Protein AF-A0A672KYP2-F1 (afdb_monomer_lite)

Organism: Sinocyclocheilus grahami (NCBI:txid75366)

Sequence (99 aa):
LFSSMGCLLRFGFSAMFGFGGRTLALAERHRWMPPSQRHEFALIKTLANLKPEDCELSFITSRGAEDQIKYHGSWQTRQGLYLNISIMAIPCLCSMAPN

pLDDT: mean 80.56, std 20.19, range [38.0, 97.88]

Structure (mmCIF, N/CA/C/O backbone):
data_AF-A0A672KYP2-F1
#
_entry.id   AF-A0A672KYP2-F1
#
loop_
_atom_site.group_PDB
_atom_site.id
_atom_site.type_symbol
_atom_site.label_atom_id
_atom_site.label_alt_id
_atom_site.label_comp_id
_atom_site.label_asym_id
_atom_site.label_entity_id
_atom_site.label_seq_id
_atom_site.pdbx_PDB_ins_code
_atom_site.Cartn_x
_atom_site.Cartn_y
_atom_site.Cartn_z
_atom_site.occupancy
_atom_site.B_iso_or_equiv
_atom_site.auth_seq_id
_atom_site.auth_comp_id
_atom_site.auth_asym_id
_atom_site.auth_atom_id
_atom_site.pdbx_PDB_model_num
ATOM 1 N N . LEU A 1 1 ? 22.939 -13.885 1.818 1.00 40.88 1 LEU A N 1
ATOM 2 C CA . LEU A 1 1 ? 21.707 -13.559 2.575 1.00 40.88 1 LEU A CA 1
ATOM 3 C C . LEU A 1 1 ? 22.089 -12.509 3.602 1.00 40.88 1 LEU A C 1
ATOM 5 O O . LEU A 1 1 ? 23.170 -12.644 4.163 1.00 40.88 1 LEU A O 1
ATOM 9 N N . PHE A 1 2 ? 21.252 -11.508 3.863 1.00 39.66 2 PHE A N 1
ATOM 10 C CA . PHE A 1 2 ? 21.476 -10.654 5.028 1.00 39.66 2 PHE A CA 1
ATOM 11 C C . PHE A 1 2 ? 20.993 -11.388 6.278 1.00 39.66 2 PHE A C 1
ATOM 13 O O . PHE A 1 2 ? 19.872 -11.892 6.309 1.00 39.66 2 PHE A O 1
ATOM 20 N N . SER A 1 3 ? 21.867 -11.479 7.276 1.00 38.00 3 SER A N 1
ATOM 21 C CA . SER A 1 3 ? 21.521 -11.907 8.626 1.00 38.00 3 SER A CA 1
ATOM 22 C C . SER A 1 3 ? 21.509 -10.666 9.504 1.00 38.00 3 SER A C 1
ATOM 24 O O . SER A 1 3 ? 22.499 -9.939 9.547 1.00 38.00 3 SER A O 1
ATOM 26 N N . SER A 1 4 ? 20.399 -10.435 10.194 1.00 42.81 4 SER A N 1
ATOM 27 C CA . SER A 1 4 ? 20.341 -9.538 11.341 1.00 42.81 4 SER A CA 1
ATOM 28 C C . SER A 1 4 ? 19.725 -10.326 12.490 1.00 42.81 4 SER A C 1
ATOM 30 O O . SER A 1 4 ? 18.710 -10.993 12.300 1.00 42.81 4 SER A O 1
ATOM 32 N N . MET A 1 5 ? 20.364 -10.294 13.661 1.00 53.25 5 MET A N 1
ATOM 33 C CA . MET A 1 5 ? 19.820 -10.823 14.922 1.00 53.25 5 MET A CA 1
ATOM 34 C C . MET A 1 5 ? 19.364 -12.304 14.893 1.00 53.25 5 MET A C 1
ATOM 36 O O . MET A 1 5 ? 18.445 -12.687 15.609 1.00 53.25 5 MET A O 1
ATOM 40 N N . GLY A 1 6 ? 19.990 -13.157 14.071 1.00 50.72 6 GLY A N 1
ATOM 41 C CA . GLY A 1 6 ? 19.767 -14.617 14.046 1.00 50.72 6 GLY A CA 1
ATOM 42 C C . GLY A 1 6 ? 18.455 -15.087 13.395 1.00 50.72 6 GLY A C 1
ATOM 43 O O . GLY A 1 6 ? 18.418 -16.164 12.799 1.00 50.72 6 GLY A O 1
ATOM 44 N N . CYS A 1 7 ? 17.403 -14.269 13.416 1.00 52.88 7 CYS A N 1
ATOM 45 C CA . CYS A 1 7 ? 16.183 -14.500 12.651 1.00 52.88 7 CYS A CA 1
ATOM 46 C C . CYS A 1 7 ? 16.390 -14.117 11.180 1.00 52.88 7 CYS A C 1
ATOM 48 O O . CYS A 1 7 ? 16.331 -12.949 10.800 1.00 52.88 7 CYS A O 1
ATOM 50 N N . LEU A 1 8 ? 16.589 -15.121 10.323 1.00 55.09 8 LEU A N 1
ATOM 51 C CA . LEU A 1 8 ? 16.610 -14.939 8.872 1.00 55.09 8 LEU A CA 1
ATOM 52 C C . LEU A 1 8 ? 15.255 -14.402 8.375 1.00 55.09 8 LEU A C 1
ATOM 54 O O . LEU A 1 8 ? 14.313 -15.175 8.181 1.00 55.09 8 LEU A O 1
ATOM 58 N N . LEU A 1 9 ? 15.181 -13.096 8.088 1.00 54.22 9 LEU A N 1
ATOM 59 C CA . LEU A 1 9 ? 14.132 -12.497 7.254 1.00 54.22 9 LEU A CA 1
ATOM 60 C C . LEU A 1 9 ? 14.246 -13.066 5.832 1.00 54.22 9 LEU A C 1
ATOM 62 O O . LEU A 1 9 ? 14.893 -12.510 4.946 1.00 54.22 9 LEU A O 1
ATOM 66 N N . ARG A 1 10 ? 13.648 -14.245 5.649 1.00 64.44 10 ARG A N 1
ATOM 67 C CA . ARG A 1 10 ? 13.784 -15.088 4.455 1.00 64.44 10 ARG A CA 1
ATOM 68 C C . ARG A 1 10 ? 13.062 -14.520 3.230 1.00 64.44 10 ARG A C 1
ATOM 70 O O . ARG A 1 10 ? 13.364 -14.928 2.114 1.00 64.44 10 ARG A O 1
ATOM 77 N N . PHE A 1 11 ? 12.151 -13.573 3.450 1.00 70.19 11 PHE A N 1
ATOM 78 C CA . PHE A 1 11 ? 11.367 -12.869 2.440 1.00 70.19 11 PHE A CA 1
ATOM 79 C C . PHE A 1 11 ? 11.185 -11.407 2.863 1.00 70.19 11 PHE A C 1
ATOM 81 O O . PHE A 1 11 ? 11.045 -11.126 4.053 1.00 70.19 11 PHE A O 1
ATOM 88 N N . GLY A 1 12 ? 11.162 -10.493 1.892 1.00 79.50 12 GLY A N 1
ATOM 89 C CA . GLY A 1 12 ? 10.704 -9.117 2.090 1.00 79.50 12 GLY A CA 1
ATOM 90 C C . GLY A 1 12 ? 9.308 -8.929 1.498 1.00 79.50 12 GLY A C 1
ATOM 91 O O . GLY A 1 12 ? 8.983 -9.564 0.494 1.00 79.50 12 GLY A O 1
ATOM 92 N N . PHE A 1 13 ? 8.485 -8.073 2.101 1.00 85.88 13 PHE A N 1
ATOM 93 C CA . PHE A 1 13 ? 7.144 -7.757 1.597 1.00 85.88 13 PHE A CA 1
ATOM 94 C C . PHE A 1 13 ? 6.717 -6.326 1.940 1.00 85.88 13 PHE A C 1
ATOM 96 O O . PHE A 1 13 ? 7.219 -5.715 2.883 1.00 85.88 13 PHE A O 1
ATOM 103 N N . SER A 1 14 ? 5.739 -5.818 1.191 1.00 89.19 14 SER A N 1
ATOM 104 C CA . SER A 1 14 ? 5.001 -4.593 1.498 1.00 89.19 14 SER A CA 1
ATOM 105 C C . SER A 1 14 ? 3.517 -4.837 1.235 1.00 89.19 14 SER A C 1
ATOM 107 O O . SER A 1 14 ? 3.147 -5.327 0.169 1.00 89.19 14 SER A O 1
ATOM 109 N N . ALA A 1 15 ? 2.677 -4.527 2.218 1.00 91.75 15 ALA A N 1
ATOM 110 C CA . ALA A 1 15 ? 1.223 -4.557 2.130 1.00 91.75 15 ALA A CA 1
ATOM 111 C C . ALA A 1 15 ? 0.689 -3.143 2.386 1.00 91.75 15 ALA A C 1
ATOM 113 O O . ALA A 1 15 ? 1.141 -2.469 3.313 1.00 91.75 15 ALA A O 1
ATOM 114 N N . MET A 1 16 ? -0.264 -2.683 1.570 1.00 94.56 16 MET A N 1
ATOM 115 C CA . MET A 1 16 ? -0.806 -1.323 1.653 1.00 94.56 16 MET A CA 1
ATOM 116 C C . MET A 1 16 ? -2.332 -1.310 1.646 1.00 94.56 16 MET A C 1
ATOM 118 O O . MET A 1 16 ? -2.967 -1.993 0.844 1.00 94.56 16 MET A O 1
ATOM 122 N N . PHE A 1 17 ? -2.900 -0.455 2.490 1.00 95.12 17 PHE A N 1
ATOM 123 C CA . PHE A 1 17 ? -4.324 -0.158 2.592 1.00 95.12 17 PHE A CA 1
ATOM 124 C C . PHE A 1 17 ? -4.561 1.349 2.380 1.00 95.12 17 PHE A C 1
ATOM 126 O O . PHE A 1 17 ? -3.694 2.171 2.684 1.00 95.12 17 PHE A O 1
ATOM 133 N N . GLY A 1 18 ? -5.713 1.723 1.818 1.00 96.12 18 GLY A N 1
ATOM 134 C CA . GLY A 1 18 ? -6.005 3.102 1.411 1.00 96.12 18 GLY A CA 1
ATOM 135 C C . GLY A 1 18 ? -5.313 3.516 0.102 1.00 96.12 18 GLY A C 1
ATOM 136 O O . GLY A 1 18 ? -5.318 2.780 -0.889 1.00 96.12 18 GLY A O 1
ATOM 137 N N . PHE A 1 19 ? -4.758 4.731 0.060 1.00 97.25 19 PHE A N 1
ATOM 138 C CA . PHE A 1 19 ? -4.211 5.384 -1.138 1.00 97.25 19 PHE A CA 1
ATOM 139 C C . PHE A 1 19 ? -3.165 4.552 -1.901 1.00 97.25 19 PHE A C 1
ATOM 141 O O . PHE A 1 19 ? -3.293 4.394 -3.116 1.00 97.25 19 PHE A O 1
ATOM 148 N N . GLY A 1 20 ? -2.162 3.991 -1.220 1.00 95.44 20 GLY A N 1
ATOM 149 C CA . GLY A 1 20 ? -1.096 3.205 -1.851 1.00 95.44 20 GLY A CA 1
ATOM 150 C C . GLY A 1 20 ? -1.622 1.906 -2.460 1.00 95.44 20 GLY A C 1
ATOM 151 O O . GLY A 1 20 ? -1.344 1.607 -3.620 1.00 95.44 20 GLY A O 1
ATOM 152 N N . GLY A 1 21 ? -2.488 1.193 -1.730 1.00 95.62 21 GLY A N 1
ATOM 153 C CA . GLY A 1 21 ? -3.160 -0.011 -2.228 1.00 95.62 21 GLY A CA 1
ATOM 154 C C . GLY A 1 21 ? -4.031 0.265 -3.460 1.00 95.62 21 GLY A C 1
ATOM 155 O O . GLY A 1 21 ? -3.956 -0.466 -4.448 1.00 95.62 21 GLY A O 1
ATOM 156 N N . ARG A 1 22 ? -4.795 1.369 -3.459 1.00 96.81 22 ARG A N 1
ATOM 157 C CA . ARG A 1 22 ? -5.581 1.808 -4.629 1.00 96.81 22 ARG A CA 1
ATOM 158 C C . ARG A 1 22 ? -4.702 2.208 -5.812 1.00 96.81 22 ARG A C 1
ATOM 160 O O . ARG A 1 22 ? -5.011 1.815 -6.933 1.00 96.81 22 ARG A O 1
ATOM 167 N N . THR A 1 23 ? -3.603 2.920 -5.565 1.00 97.31 23 THR A N 1
ATOM 168 C CA . THR A 1 23 ? -2.626 3.307 -6.596 1.00 97.31 23 THR A CA 1
ATOM 169 C C . THR A 1 23 ? -2.021 2.071 -7.262 1.00 97.31 23 THR A C 1
ATOM 171 O O . THR A 1 23 ? -2.037 1.966 -8.487 1.00 97.31 23 THR A O 1
ATOM 174 N N . LEU A 1 24 ? -1.565 1.087 -6.477 1.00 95.75 24 LEU A N 1
ATOM 175 C CA . LEU A 1 24 ? -1.033 -0.176 -6.998 1.00 95.75 24 LEU A CA 1
ATOM 176 C C . LEU A 1 24 ? -2.088 -0.964 -7.785 1.00 95.75 24 LEU A C 1
ATOM 178 O O . LEU A 1 24 ? -1.834 -1.363 -8.921 1.00 95.75 24 LEU A O 1
ATOM 182 N N . ALA A 1 25 ? -3.293 -1.136 -7.235 1.00 96.56 25 ALA A N 1
ATOM 183 C CA . ALA A 1 25 ? -4.382 -1.835 -7.921 1.00 96.56 25 ALA A CA 1
ATOM 184 C C . ALA A 1 25 ? -4.795 -1.139 -9.232 1.00 96.56 25 ALA A C 1
ATOM 186 O O . ALA A 1 25 ? -5.172 -1.803 -10.200 1.00 96.56 25 ALA A O 1
ATOM 187 N N . LEU A 1 26 ? -4.706 0.192 -9.292 1.00 97.19 26 LEU A N 1
ATOM 188 C CA . LEU A 1 26 ? -4.961 0.967 -10.501 1.00 97.19 26 LEU A CA 1
ATOM 189 C C . LEU A 1 26 ? -3.830 0.807 -11.528 1.00 97.19 26 LEU A C 1
ATOM 191 O O . LEU A 1 26 ? -4.123 0.562 -12.698 1.00 97.19 26 LEU A O 1
ATOM 195 N N . ALA A 1 27 ? -2.564 0.869 -11.104 1.00 97.06 27 ALA A N 1
ATOM 196 C CA . ALA A 1 27 ? -1.406 0.634 -11.965 1.00 97.06 27 ALA A CA 1
ATOM 197 C C . ALA A 1 27 ? -1.426 -0.780 -12.571 1.00 97.06 27 ALA A C 1
ATOM 199 O O . ALA A 1 27 ? -1.198 -0.946 -13.771 1.00 97.06 27 ALA A O 1
ATOM 200 N N . GLU A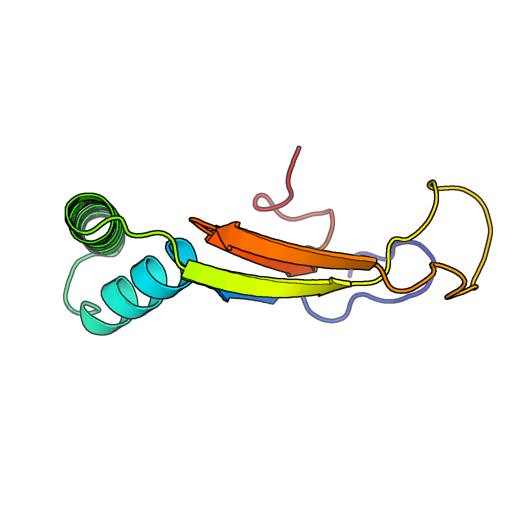 1 28 ? -1.752 -1.807 -11.782 1.00 96.19 28 GLU A N 1
ATOM 201 C CA . GLU A 1 28 ? -1.833 -3.200 -12.246 1.00 96.19 28 GLU A CA 1
ATOM 202 C C . GLU A 1 28 ? -3.001 -3.452 -13.214 1.00 96.19 28 GLU A C 1
ATOM 204 O O . GLU A 1 28 ? -2.883 -4.281 -14.114 1.00 96.19 28 GLU A O 1
ATOM 209 N N . ARG A 1 29 ? -4.081 -2.663 -13.143 1.00 96.88 29 ARG A N 1
ATOM 210 C CA . ARG A 1 29 ? -5.142 -2.656 -14.171 1.00 96.88 29 ARG A CA 1
ATOM 211 C C . ARG A 1 29 ? -4.726 -1.981 -15.487 1.00 96.88 29 ARG A C 1
ATOM 213 O O . ARG A 1 29 ? -5.389 -2.184 -16.498 1.00 96.88 29 ARG A O 1
ATOM 220 N N . HIS A 1 30 ? -3.638 -1.207 -15.500 1.00 96.69 30 HIS A N 1
ATOM 221 C CA . HIS A 1 30 ? -3.159 -0.449 -16.666 1.00 96.69 30 HIS A CA 1
ATOM 222 C C . HIS A 1 30 ? -1.788 -0.940 -17.168 1.00 96.69 30 HIS A C 1
ATOM 224 O O . HIS A 1 30 ? -0.999 -0.160 -17.692 1.00 96.69 30 HIS A O 1
ATOM 230 N N . ARG A 1 31 ? -1.490 -2.246 -17.047 1.00 95.31 31 ARG A N 1
ATOM 231 C CA . ARG A 1 31 ? -0.230 -2.888 -17.505 1.00 95.31 31 ARG A CA 1
ATOM 232 C C . ARG A 1 31 ? 0.093 -2.745 -19.002 1.00 95.31 31 ARG A C 1
ATOM 234 O O . ARG A 1 31 ? 1.187 -3.119 -19.406 1.00 95.31 31 ARG A O 1
ATOM 241 N N . TRP A 1 32 ? -0.822 -2.203 -19.804 1.00 95.50 32 TRP A N 1
ATOM 242 C CA . TRP A 1 32 ? -0.578 -1.812 -21.196 1.00 95.50 32 TRP A CA 1
ATOM 243 C C . TRP A 1 32 ? 0.205 -0.491 -21.333 1.00 95.50 32 TRP A C 1
ATOM 245 O O . TRP A 1 32 ? 0.784 -0.236 -22.384 1.00 95.50 32 TRP A O 1
ATOM 255 N N . MET A 1 33 ? 0.240 0.346 -20.289 1.00 96.38 33 MET A N 1
ATOM 256 C CA . MET A 1 33 ? 1.043 1.573 -20.250 1.00 96.38 33 MET A CA 1
ATOM 257 C C . MET A 1 33 ? 2.519 1.271 -19.910 1.00 96.38 33 MET A C 1
ATOM 259 O O . MET A 1 33 ? 2.778 0.407 -19.063 1.00 96.38 33 MET A O 1
ATOM 263 N N . PRO A 1 34 ? 3.493 2.022 -20.467 1.00 96.00 34 PRO A N 1
ATOM 264 C CA . PRO A 1 34 ? 4.898 1.963 -20.055 1.00 96.00 34 PRO A CA 1
ATOM 265 C C . PRO A 1 34 ? 5.076 2.178 -18.538 1.00 96.00 34 PRO A C 1
ATOM 267 O O . PRO A 1 34 ? 4.358 3.001 -17.969 1.00 96.00 34 PRO A O 1
ATOM 270 N N . PRO A 1 35 ? 6.029 1.507 -17.857 1.00 89.75 35 PRO A N 1
ATOM 271 C CA . PRO A 1 35 ? 6.096 1.488 -16.390 1.00 89.75 35 PRO A CA 1
ATOM 272 C C . PRO A 1 35 ? 6.116 2.855 -15.684 1.00 89.75 35 PRO A C 1
ATOM 274 O O . PRO A 1 35 ? 5.465 2.990 -14.651 1.00 89.75 35 PRO A O 1
ATOM 277 N N . SER A 1 36 ? 6.807 3.858 -16.238 1.00 89.75 36 SER A N 1
ATOM 278 C CA . SER A 1 36 ? 6.840 5.232 -15.707 1.00 89.75 36 SER A CA 1
ATOM 279 C C . SER A 1 36 ? 5.476 5.919 -15.818 1.00 89.75 36 SER A C 1
ATOM 281 O O . SER A 1 36 ? 4.860 6.244 -14.804 1.00 89.75 36 SER A O 1
ATOM 283 N N . GLN A 1 37 ? 4.953 6.030 -17.043 1.00 95.19 37 GLN A N 1
ATOM 284 C CA . GLN A 1 37 ? 3.638 6.614 -17.334 1.00 95.19 37 GLN A CA 1
ATOM 285 C C . GLN A 1 37 ? 2.517 5.925 -16.543 1.00 95.19 37 GLN A C 1
ATOM 287 O O . GLN A 1 37 ? 1.622 6.584 -16.023 1.00 95.19 37 GLN A O 1
ATOM 292 N N . ARG A 1 38 ? 2.586 4.596 -16.403 1.00 97.25 38 ARG A N 1
ATOM 293 C CA . ARG A 1 38 ? 1.639 3.771 -15.640 1.00 97.25 38 ARG A CA 1
ATOM 294 C C . ARG A 1 38 ? 1.599 4.140 -14.157 1.00 97.25 38 ARG A C 1
ATOM 296 O O . ARG A 1 38 ? 0.524 4.147 -13.562 1.00 97.25 38 ARG A O 1
ATOM 303 N N . HIS A 1 39 ? 2.759 4.431 -13.571 1.00 94.25 39 HIS A N 1
ATOM 304 C CA . HIS A 1 39 ? 2.897 4.842 -12.176 1.00 94.25 39 HIS A CA 1
ATOM 305 C C . HIS A 1 39 ? 2.386 6.275 -11.964 1.00 94.25 39 HIS A C 1
ATOM 307 O O . HIS A 1 39 ? 1.554 6.503 -11.088 1.00 94.25 39 HIS A O 1
ATOM 313 N N . GLU A 1 40 ? 2.803 7.217 -12.814 1.00 96.56 40 GLU A N 1
ATOM 314 C CA . GLU A 1 40 ? 2.356 8.618 -12.780 1.00 96.56 40 GLU A CA 1
ATOM 315 C C . GLU A 1 40 ? 0.839 8.740 -12.976 1.00 96.56 40 GLU A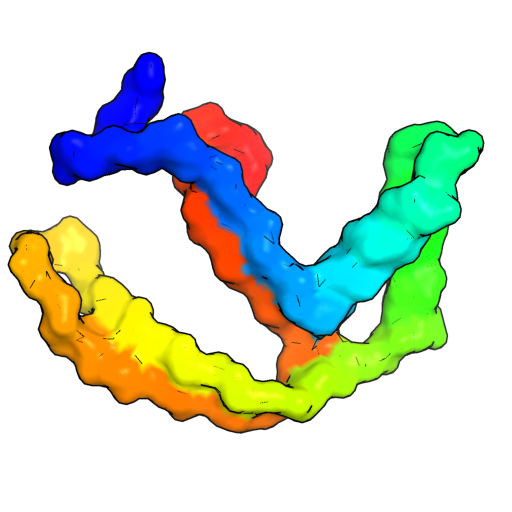 C 1
ATOM 317 O O . GLU A 1 40 ? 0.155 9.368 -12.167 1.00 96.56 40 GLU A O 1
ATOM 322 N N . PHE A 1 41 ? 0.285 8.068 -13.989 1.00 97.44 41 PHE A N 1
ATOM 323 C CA . PHE A 1 41 ? -1.155 8.008 -14.239 1.00 97.44 41 PHE A CA 1
ATOM 324 C C . PHE A 1 41 ? -1.923 7.452 -13.035 1.00 97.44 41 PHE A C 1
ATOM 326 O O . PHE A 1 41 ? -2.941 8.022 -12.637 1.00 97.44 41 PHE A O 1
ATOM 333 N N . ALA A 1 42 ? -1.443 6.356 -12.437 1.00 97.69 42 ALA A N 1
ATOM 334 C CA . ALA A 1 42 ? -2.098 5.748 -11.286 1.00 97.69 42 ALA A CA 1
ATOM 335 C C . ALA A 1 42 ? -2.045 6.651 -10.043 1.00 97.69 42 ALA A C 1
ATOM 337 O O . ALA A 1 42 ? -3.052 6.765 -9.342 1.00 97.69 42 ALA A O 1
ATOM 338 N N . LEU A 1 43 ? -0.921 7.335 -9.798 1.00 96.81 43 LEU A N 1
ATOM 339 C CA . LEU A 1 43 ? -0.793 8.329 -8.729 1.00 96.81 43 LEU A CA 1
ATOM 340 C C . LEU A 1 43 ? -1.755 9.499 -8.943 1.00 96.81 43 LEU A C 1
ATOM 342 O O . LEU A 1 43 ? -2.612 9.741 -8.096 1.00 96.81 43 LEU A O 1
ATOM 346 N N . ILE A 1 44 ? -1.670 10.186 -10.086 1.00 97.75 44 ILE A N 1
ATOM 347 C CA . ILE A 1 44 ? -2.481 11.376 -10.398 1.00 97.75 44 ILE A CA 1
ATOM 348 C C . ILE A 1 44 ? -3.976 11.046 -10.324 1.00 97.75 44 ILE A C 1
ATOM 350 O O . ILE A 1 44 ? -4.745 11.772 -9.694 1.00 97.75 44 ILE A O 1
ATOM 354 N N . LYS A 1 45 ? -4.400 9.914 -10.896 1.00 97.69 45 LYS A N 1
ATOM 355 C CA . LYS A 1 45 ? -5.806 9.486 -10.892 1.00 97.69 45 LYS A CA 1
ATOM 356 C C . LYS A 1 45 ? -6.301 9.028 -9.514 1.00 97.69 45 LYS A C 1
ATOM 358 O O . LYS A 1 45 ? -7.497 9.139 -9.246 1.00 97.69 45 LYS A O 1
ATOM 363 N N . THR A 1 46 ? -5.418 8.561 -8.628 1.00 97.44 46 THR A N 1
ATOM 364 C CA .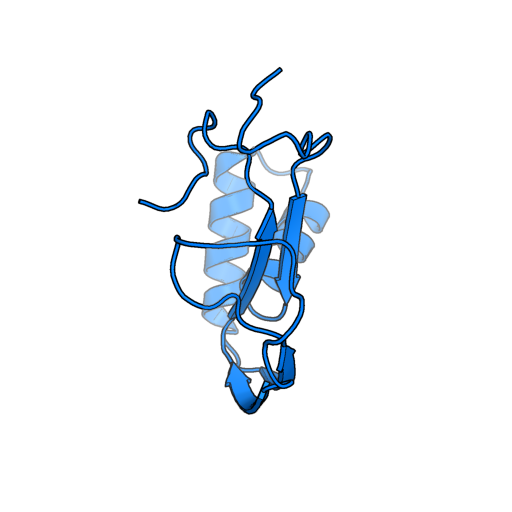 THR A 1 46 ? -5.782 8.253 -7.231 1.00 97.44 46 THR A CA 1
ATOM 365 C C . THR A 1 46 ? -5.793 9.518 -6.364 1.00 97.44 46 THR A C 1
ATOM 367 O O . THR A 1 46 ? -6.665 9.649 -5.511 1.00 97.44 46 THR A O 1
ATOM 370 N N . LEU A 1 47 ? -4.908 10.491 -6.622 1.00 97.38 47 LEU A N 1
ATOM 371 C CA . LEU A 1 47 ? -4.902 11.811 -5.971 1.00 97.38 47 LEU A CA 1
ATOM 372 C C . LEU A 1 47 ? -6.143 12.640 -6.339 1.00 97.38 47 LEU A C 1
ATOM 374 O O . LEU A 1 47 ? -6.763 13.239 -5.467 1.00 97.38 47 LEU A O 1
ATOM 378 N N . ALA A 1 48 ? -6.570 12.608 -7.605 1.00 97.88 48 ALA A N 1
ATOM 379 C CA . ALA A 1 48 ? -7.785 13.285 -8.074 1.00 97.88 48 ALA A CA 1
ATOM 380 C C . ALA A 1 48 ? -9.092 12.741 -7.451 1.00 97.88 48 ALA A C 1
ATOM 382 O O . ALA A 1 48 ? -10.143 13.366 -7.562 1.00 97.88 48 ALA A O 1
ATOM 383 N N . ASN A 1 49 ? -9.037 11.581 -6.790 1.00 95.19 49 ASN A N 1
ATOM 384 C CA . ASN A 1 49 ? -10.131 10.974 -6.027 1.00 95.19 49 ASN A CA 1
ATOM 385 C C . ASN A 1 49 ? -9.641 10.590 -4.612 1.00 95.19 49 ASN A C 1
ATOM 387 O O . ASN A 1 49 ? -10.017 9.545 -4.077 1.00 95.19 49 ASN A O 1
ATOM 391 N N . LEU A 1 50 ? -8.767 11.418 -4.022 1.00 95.88 50 LEU A N 1
ATOM 392 C CA . LEU A 1 50 ? -8.214 11.194 -2.689 1.00 95.88 50 LEU A CA 1
ATOM 393 C C . LEU A 1 50 ? -9.333 11.199 -1.642 1.00 95.88 50 LEU A C 1
ATOM 395 O O . LEU A 1 50 ? -10.046 12.187 -1.474 1.00 95.88 50 LEU A O 1
ATOM 399 N N . LYS A 1 51 ? -9.467 10.081 -0.930 1.00 94.69 51 LYS A N 1
ATOM 400 C CA . LYS A 1 51 ? -10.434 9.877 0.153 1.00 94.69 51 LYS A CA 1
ATOM 401 C C . LYS A 1 51 ? -9.735 9.152 1.304 1.00 94.69 51 LYS A C 1
ATOM 403 O O . LYS A 1 51 ? -8.991 8.210 1.015 1.00 94.69 51 LYS A O 1
ATOM 408 N N . PRO A 1 52 ? -9.923 9.564 2.567 1.00 96.06 52 PRO A N 1
ATOM 409 C CA . PRO A 1 52 ? -9.503 8.749 3.696 1.00 96.06 52 PRO A CA 1
ATOM 410 C C . PRO A 1 52 ? -10.377 7.495 3.790 1.00 96.06 52 PRO A C 1
ATOM 412 O O . PRO A 1 52 ? -11.552 7.525 3.426 1.00 96.06 52 PRO A O 1
ATOM 415 N N . GLU A 1 53 ? -9.805 6.420 4.318 1.00 96.12 53 GLU A N 1
ATOM 416 C CA . GLU A 1 53 ? -10.558 5.268 4.806 1.00 96.12 53 GLU A CA 1
ATOM 417 C C . GLU A 1 53 ? -10.794 5.451 6.310 1.00 96.12 53 GLU A C 1
ATOM 419 O O . GLU A 1 53 ? -9.851 5.785 7.029 1.00 96.12 53 GLU A O 1
ATOM 424 N N . ASP A 1 54 ? -12.018 5.229 6.788 1.00 96.75 54 ASP A N 1
ATOM 425 C CA . ASP A 1 54 ? -12.276 5.039 8.220 1.00 96.75 54 ASP A CA 1
ATOM 426 C C . ASP A 1 54 ? -11.980 3.579 8.569 1.00 96.75 54 ASP A C 1
ATOM 428 O O . ASP A 1 54 ? -12.557 2.665 7.970 1.00 96.75 54 ASP A O 1
ATOM 432 N N . CYS A 1 55 ? -11.034 3.341 9.475 1.00 95.12 55 CYS A N 1
ATOM 433 C CA . CYS A 1 55 ? -10.678 1.991 9.891 1.00 95.12 55 CYS A CA 1
ATOM 434 C C . CYS A 1 55 ? -10.071 1.930 11.295 1.00 95.12 55 CYS A C 1
ATOM 436 O O . CYS A 1 55 ? -9.593 2.920 11.855 1.00 95.12 55 CYS A O 1
ATOM 438 N N . GLU A 1 56 ? -10.070 0.718 11.848 1.00 96.19 56 GLU A N 1
ATOM 439 C CA . GLU A 1 56 ? -9.306 0.365 13.037 1.00 96.19 56 GLU A CA 1
ATOM 440 C C . GLU A 1 56 ? -7.972 -0.285 12.637 1.00 96.19 56 GLU A C 1
ATOM 442 O O . GLU A 1 56 ? -7.929 -1.210 11.823 1.00 96.19 56 GLU A O 1
ATOM 447 N N . LEU A 1 57 ? -6.879 0.177 13.244 1.00 94.12 57 LEU A N 1
ATOM 448 C CA . LEU A 1 57 ? -5.559 -0.434 13.190 1.00 94.12 57 LEU A CA 1
ATOM 449 C C . LEU A 1 57 ? -5.167 -0.924 14.590 1.00 94.12 57 LEU A C 1
ATOM 451 O O . LEU A 1 57 ? -4.841 -0.124 15.472 1.00 94.12 57 LEU A O 1
ATOM 455 N N . SER A 1 58 ? -5.150 -2.244 14.766 1.00 93.69 58 SER A N 1
ATOM 456 C CA . SER A 1 58 ? -4.675 -2.919 15.977 1.00 93.69 58 SER A CA 1
ATOM 457 C C . SER A 1 58 ? -3.290 -3.539 15.743 1.00 93.69 58 SER A C 1
ATOM 459 O O . SER A 1 58 ? -3.087 -4.273 14.776 1.00 93.69 58 SER A O 1
ATOM 461 N N . PHE A 1 59 ? -2.311 -3.220 16.597 1.00 91.19 59 PHE A N 1
ATOM 462 C CA . PHE A 1 59 ? -0.899 -3.598 16.427 1.00 91.19 59 PHE A CA 1
ATOM 463 C C . PHE A 1 59 ? -0.152 -3.780 17.760 1.00 91.19 59 PHE A C 1
ATOM 465 O O . PHE A 1 59 ? -0.600 -3.332 18.813 1.00 91.19 59 PHE A O 1
ATOM 472 N N . ILE A 1 60 ? 1.018 -4.423 17.711 1.00 89.31 60 ILE A N 1
ATOM 473 C CA . ILE A 1 60 ? 1.954 -4.554 18.837 1.00 89.31 60 ILE A CA 1
ATOM 474 C C . ILE A 1 60 ? 3.225 -3.773 18.495 1.00 89.31 60 ILE A C 1
ATOM 476 O O . ILE A 1 60 ? 3.789 -3.959 17.418 1.00 89.31 60 ILE A O 1
ATOM 480 N N . THR A 1 61 ? 3.705 -2.930 19.410 1.00 82.38 61 THR A N 1
ATOM 481 C CA . THR A 1 61 ? 5.030 -2.308 19.293 1.00 82.38 61 THR A CA 1
ATOM 482 C C . THR A 1 61 ? 6.100 -3.174 19.952 1.00 82.38 61 THR A C 1
ATOM 484 O O . THR A 1 61 ? 5.940 -3.641 21.082 1.00 82.38 61 THR A O 1
ATOM 487 N N . SER A 1 62 ? 7.238 -3.341 19.279 1.00 71.88 62 SER A N 1
ATOM 488 C CA . SER A 1 62 ? 8.491 -3.608 19.982 1.00 71.88 62 SER A CA 1
ATOM 489 C C . SER A 1 62 ? 8.847 -2.372 20.809 1.00 71.88 62 SER A C 1
ATOM 491 O O . SER A 1 62 ? 8.777 -1.247 20.305 1.00 71.88 62 SER A O 1
ATOM 493 N N . ARG A 1 63 ? 9.246 -2.563 22.071 1.00 56.47 63 ARG A N 1
ATOM 494 C CA . ARG A 1 63 ? 9.979 -1.516 22.803 1.00 56.47 63 ARG A CA 1
ATOM 495 C C . ARG A 1 63 ? 11.396 -1.390 22.202 1.00 56.47 63 ARG A C 1
ATOM 497 O O . ARG A 1 63 ? 11.690 -2.063 21.216 1.00 56.47 63 ARG A O 1
ATOM 504 N N . GLY A 1 64 ? 12.197 -0.448 22.706 1.00 49.12 64 GLY A N 1
ATOM 505 C CA . GLY A 1 64 ? 13.456 -0.008 22.080 1.00 49.12 64 GLY A CA 1
ATOM 506 C C . GLY A 1 64 ? 14.463 -1.123 21.762 1.00 49.12 64 GLY A C 1
ATOM 507 O O . GLY A 1 64 ? 14.320 -2.248 22.219 1.00 49.12 64 GLY A O 1
ATOM 508 N N . ALA A 1 65 ? 15.486 -0.792 20.970 1.00 46.97 65 ALA A N 1
ATOM 509 C CA . ALA A 1 65 ? 16.384 -1.741 20.296 1.00 46.97 65 ALA A CA 1
ATOM 510 C C . ALA A 1 65 ? 17.345 -2.557 21.197 1.00 46.97 65 ALA A C 1
ATOM 512 O O . ALA A 1 65 ? 18.314 -3.120 20.691 1.00 46.97 65 ALA A O 1
ATOM 513 N N . GLU A 1 66 ? 17.080 -2.651 22.500 1.00 44.88 66 GLU A N 1
ATOM 514 C CA . GLU A 1 66 ? 17.853 -3.443 23.457 1.00 44.88 66 GLU A CA 1
ATOM 515 C C . GLU A 1 66 ? 16.948 -4.441 24.197 1.00 44.88 66 GLU A C 1
ATOM 517 O O . GLU A 1 66 ? 15.816 -4.144 24.572 1.00 44.88 66 GLU A O 1
ATOM 522 N N . ASP A 1 67 ? 17.499 -5.639 24.385 1.00 41.22 67 ASP A N 1
ATOM 523 C CA . ASP A 1 67 ? 16.962 -6.805 25.088 1.00 41.22 67 ASP A CA 1
ATOM 524 C C . ASP A 1 67 ? 15.652 -7.486 24.614 1.00 41.22 67 ASP A C 1
ATOM 526 O O . ASP A 1 67 ? 14.526 -7.172 24.995 1.00 41.22 67 ASP A O 1
ATOM 530 N N . GLN A 1 68 ? 15.904 -8.645 23.994 1.00 42.72 68 GLN A N 1
ATOM 531 C CA . GLN A 1 68 ? 15.262 -9.935 24.277 1.00 42.72 68 GLN A CA 1
ATOM 532 C C . GLN A 1 68 ? 13.879 -10.265 23.696 1.00 42.72 68 GLN A C 1
ATOM 534 O O . GLN A 1 68 ? 12.932 -9.491 23.617 1.00 42.72 68 GLN A O 1
ATOM 539 N N . ILE A 1 69 ? 13.802 -11.553 23.350 1.00 46.03 69 ILE A N 1
ATOM 540 C CA . ILE A 1 69 ? 12.719 -12.326 22.739 1.00 46.03 69 ILE A CA 1
ATOM 541 C C . ILE A 1 69 ? 11.470 -12.337 23.642 1.00 46.03 69 ILE A C 1
ATOM 543 O O . ILE A 1 69 ? 11.140 -13.331 24.288 1.00 46.03 69 ILE A O 1
ATOM 547 N N . LYS A 1 70 ? 10.767 -11.205 23.703 1.00 43.31 70 LYS A N 1
ATOM 548 C CA . LYS A 1 70 ? 9.525 -11.029 24.457 1.00 43.31 70 LYS A CA 1
ATOM 549 C C . LYS A 1 70 ? 8.528 -10.205 23.652 1.00 43.31 70 LYS A C 1
ATOM 551 O O . LYS A 1 70 ? 8.616 -8.982 23.589 1.00 43.31 70 LYS A O 1
ATOM 556 N N . TYR A 1 71 ? 7.496 -10.874 23.136 1.00 52.53 71 TYR A N 1
ATOM 557 C CA . TYR A 1 71 ? 6.281 -10.246 22.600 1.00 52.53 71 TYR A CA 1
ATOM 558 C C . TYR A 1 71 ? 5.414 -9.661 23.743 1.00 52.53 71 TYR A C 1
ATOM 560 O O . TYR A 1 71 ? 4.252 -10.008 23.910 1.00 52.53 71 TYR A O 1
ATOM 568 N N . HIS A 1 72 ? 6.011 -8.792 24.567 1.00 53.53 72 HIS A N 1
ATOM 569 C CA . HIS A 1 72 ? 5.415 -8.127 25.736 1.00 53.53 72 HIS A CA 1
ATOM 570 C C . HIS A 1 72 ? 4.975 -6.678 25.437 1.00 53.53 72 HIS A C 1
ATOM 572 O O . HIS A 1 72 ? 4.750 -5.878 26.349 1.00 53.53 72 HIS A O 1
ATOM 578 N N . GLY A 1 73 ? 4.842 -6.316 24.160 1.00 63.88 73 GLY A N 1
ATOM 579 C CA . GLY A 1 73 ? 4.068 -5.141 23.780 1.00 63.88 73 GLY A CA 1
ATOM 580 C C . GLY A 1 73 ? 2.582 -5.428 24.005 1.00 63.88 73 GLY A C 1
ATOM 581 O O . GLY A 1 73 ? 2.047 -6.395 23.470 1.00 63.88 73 GLY A O 1
ATOM 582 N N . SER A 1 74 ? 1.909 -4.602 24.802 1.00 81.25 74 SER A N 1
ATOM 583 C CA . SER A 1 74 ? 0.449 -4.622 24.903 1.00 81.25 74 SER A CA 1
ATOM 584 C C . SER A 1 74 ? -0.156 -4.244 23.553 1.00 81.25 74 SER A C 1
ATOM 586 O O . SER A 1 74 ? 0.288 -3.257 22.964 1.00 81.25 74 SER A O 1
ATOM 588 N N . TRP A 1 75 ? -1.179 -4.968 23.087 1.00 88.75 75 TRP A N 1
ATOM 589 C CA . TRP A 1 75 ? -1.943 -4.573 21.898 1.00 88.75 75 TRP A CA 1
ATOM 590 C C . TRP A 1 75 ? -2.376 -3.108 22.000 1.00 88.75 75 TRP A C 1
ATOM 592 O O . TRP A 1 75 ? -2.854 -2.663 23.043 1.00 88.75 75 TRP A O 1
ATOM 602 N N . GLN A 1 76 ? -2.144 -2.348 20.936 1.00 90.00 76 GLN A N 1
ATOM 603 C CA . GLN A 1 76 ? -2.529 -0.951 20.790 1.00 90.00 76 GLN A CA 1
ATOM 604 C C . GLN A 1 76 ? -3.517 -0.856 19.637 1.00 90.00 76 GLN A C 1
ATOM 606 O O . GLN A 1 76 ? -3.214 -1.288 18.527 1.00 90.00 76 GLN A O 1
ATOM 611 N N . THR A 1 77 ? -4.670 -0.258 19.903 1.00 94.00 77 THR A N 1
ATOM 612 C CA . THR A 1 77 ? -5.742 -0.068 18.927 1.00 94.00 77 THR A CA 1
ATOM 613 C C . THR A 1 77 ? -5.889 1.418 18.635 1.00 94.00 77 THR A C 1
ATOM 615 O O . THR A 1 77 ? -5.878 2.241 19.552 1.00 94.00 77 THR A O 1
ATOM 618 N N . ARG A 1 78 ? -5.999 1.782 17.356 1.00 93.38 78 ARG A N 1
ATOM 619 C CA . ARG A 1 78 ? -6.285 3.150 16.909 1.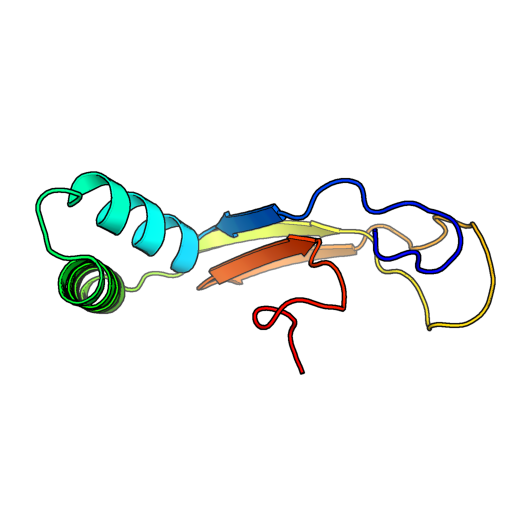00 93.38 78 ARG A CA 1
ATOM 620 C C . ARG A 1 78 ? -7.357 3.120 15.830 1.00 93.38 78 ARG A C 1
ATOM 622 O O . ARG A 1 78 ? -7.156 2.485 14.802 1.00 93.38 78 ARG A O 1
ATOM 629 N N . GLN A 1 79 ? -8.459 3.823 16.056 1.00 96.06 79 GLN A N 1
ATOM 630 C CA . GLN A 1 79 ? -9.490 4.060 15.048 1.00 96.06 79 GLN A CA 1
ATOM 631 C C . GLN A 1 79 ? -9.349 5.479 14.485 1.00 96.06 79 GLN A C 1
ATOM 633 O O . GLN A 1 79 ? -9.002 6.404 15.225 1.00 96.06 79 GLN A O 1
ATOM 638 N N . GLY A 1 80 ? -9.636 5.661 13.197 1.00 96.00 80 GLY A N 1
ATOM 639 C CA . GLY A 1 80 ? -9.797 6.984 12.605 1.00 96.00 80 GLY A CA 1
ATOM 640 C C . GLY A 1 80 ? -9.682 7.004 11.085 1.00 96.00 80 GLY A C 1
ATOM 641 O O . GLY A 1 80 ? -9.650 5.973 10.419 1.00 96.00 80 GLY A O 1
ATOM 642 N N . LEU A 1 81 ? -9.588 8.222 10.548 1.00 97.44 81 LEU A N 1
ATOM 643 C CA . LEU A 1 81 ? -9.460 8.488 9.118 1.00 97.44 81 LEU A CA 1
ATOM 644 C C . LEU A 1 81 ? -7.994 8.420 8.667 1.00 97.44 81 LEU A C 1
ATOM 646 O O . LEU A 1 81 ? -7.188 9.289 9.006 1.00 97.44 81 LEU A O 1
ATOM 650 N N . TYR A 1 82 ? -7.660 7.426 7.845 1.00 96.44 82 TYR A N 1
ATOM 651 C CA . TYR A 1 82 ? -6.316 7.206 7.308 1.00 96.44 82 TYR A CA 1
ATOM 652 C C . TYR A 1 82 ? -6.281 7.380 5.787 1.00 96.44 82 TYR A C 1
ATOM 654 O O . TYR A 1 82 ? -7.046 6.760 5.054 1.00 96.44 82 TYR A O 1
ATOM 662 N N . LEU A 1 83 ? -5.338 8.182 5.278 1.00 95.94 83 LEU A N 1
ATOM 663 C CA . LEU A 1 83 ? -5.093 8.271 3.831 1.00 95.94 83 LEU A CA 1
ATOM 664 C C . LEU A 1 83 ? -4.370 7.026 3.296 1.00 95.94 83 LEU A C 1
ATOM 666 O O . LEU A 1 83 ? -4.668 6.564 2.197 1.00 95.94 83 LEU A O 1
ATOM 670 N N . ASN A 1 84 ? -3.419 6.483 4.060 1.00 95.56 84 ASN A N 1
ATOM 671 C CA . ASN A 1 84 ? -2.639 5.300 3.705 1.00 95.56 84 ASN A CA 1
ATOM 672 C C . ASN A 1 84 ? -2.145 4.579 4.966 1.00 95.56 84 ASN A C 1
ATOM 674 O O . ASN A 1 84 ? -1.702 5.233 5.908 1.00 95.56 84 ASN A O 1
ATOM 678 N N . ILE A 1 85 ? -2.138 3.247 4.941 1.00 95.44 85 ILE A N 1
ATOM 679 C CA . ILE A 1 85 ? -1.450 2.401 5.925 1.00 95.44 85 ILE A CA 1
ATOM 680 C C . ILE A 1 85 ? -0.538 1.449 5.148 1.00 95.44 85 ILE A C 1
ATOM 682 O O . ILE A 1 85 ? -0.982 0.816 4.191 1.00 95.44 85 ILE A O 1
ATOM 686 N N . SER A 1 86 ? 0.730 1.340 5.546 1.00 92.44 86 SER A N 1
ATOM 687 C CA . SER A 1 86 ? 1.723 0.463 4.912 1.00 92.44 86 SER A CA 1
ATOM 688 C C . SER A 1 86 ? 2.432 -0.400 5.952 1.00 92.44 86 SER A C 1
ATOM 690 O O . SER A 1 86 ? 3.096 0.130 6.841 1.00 92.44 86 SER A O 1
ATOM 692 N N . ILE A 1 87 ? 2.329 -1.722 5.814 1.00 91.31 87 ILE A N 1
ATOM 693 C CA . ILE A 1 87 ? 3.025 -2.711 6.646 1.00 91.31 87 ILE A CA 1
ATOM 694 C C . ILE A 1 87 ? 4.126 -3.324 5.788 1.00 91.31 87 ILE A C 1
ATOM 696 O O . ILE A 1 87 ? 3.840 -3.892 4.733 1.00 91.31 87 ILE A O 1
ATOM 700 N N . MET A 1 88 ? 5.385 -3.189 6.203 1.00 88.12 88 MET A N 1
ATOM 701 C CA . MET A 1 88 ? 6.529 -3.564 5.371 1.00 88.12 88 MET A CA 1
ATOM 702 C C . MET A 1 88 ? 7.584 -4.316 6.181 1.00 88.12 88 MET A C 1
ATOM 704 O O . MET A 1 88 ? 8.022 -3.839 7.224 1.00 88.12 88 MET A O 1
ATOM 708 N N . ALA A 1 89 ? 8.021 -5.465 5.671 1.00 85.06 89 ALA A N 1
ATOM 709 C CA . ALA A 1 89 ? 9.210 -6.166 6.143 1.00 85.06 89 ALA A CA 1
ATOM 710 C C . ALA A 1 89 ? 10.288 -6.013 5.070 1.00 85.06 89 ALA A C 1
ATOM 712 O O . ALA A 1 89 ? 10.230 -6.662 4.0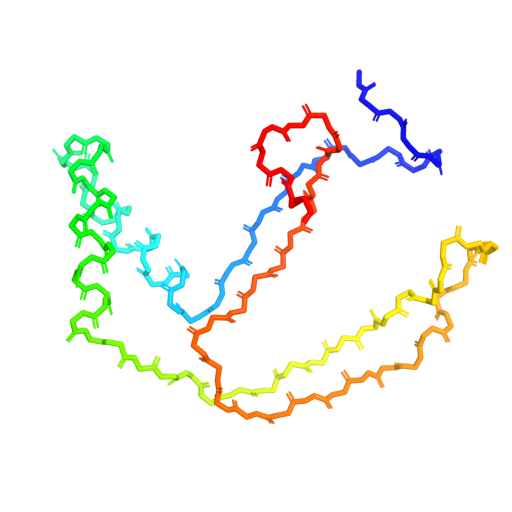23 1.00 85.06 89 ALA A O 1
ATOM 713 N N . ILE A 1 90 ? 11.241 -5.112 5.304 1.00 74.25 90 ILE A N 1
ATOM 714 C CA . ILE A 1 90 ? 12.238 -4.718 4.306 1.00 74.25 90 ILE A CA 1
ATOM 715 C C . ILE A 1 90 ? 13.630 -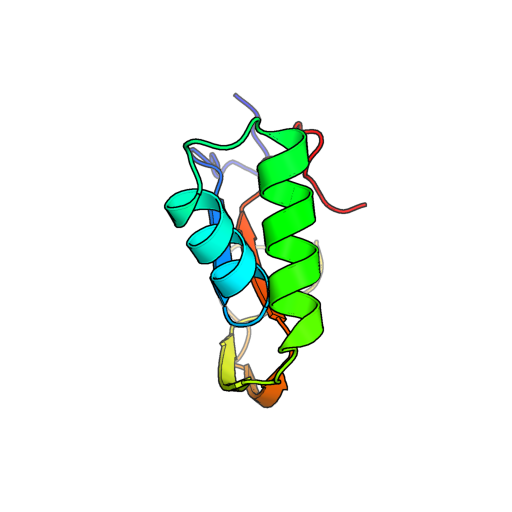5.167 4.772 1.00 74.25 90 ILE A C 1
ATOM 717 O O . ILE A 1 90 ? 14.095 -4.699 5.810 1.00 74.25 90 ILE A O 1
ATOM 721 N N . PRO A 1 91 ? 14.316 -6.064 4.037 1.00 67.88 91 PRO A N 1
ATOM 722 C CA . PRO A 1 91 ? 15.691 -6.437 4.349 1.00 67.88 91 PRO A CA 1
ATOM 723 C C . PRO A 1 91 ? 16.626 -5.227 4.248 1.00 67.88 91 PRO A C 1
ATOM 725 O O . PRO A 1 91 ? 16.635 -4.528 3.232 1.00 67.88 91 PRO A O 1
ATOM 728 N N . CYS A 1 92 ? 17.459 -5.030 5.271 1.00 60.12 92 CYS A N 1
ATOM 729 C CA . CYS A 1 92 ? 18.259 -3.820 5.514 1.00 60.12 92 CYS A CA 1
ATOM 730 C C . CYS A 1 92 ? 19.330 -3.479 4.449 1.00 60.12 92 CYS A C 1
ATOM 732 O O . CYS A 1 92 ? 20.102 -2.551 4.658 1.00 60.12 92 CYS A O 1
ATOM 734 N N . LEU A 1 93 ? 19.425 -4.236 3.348 1.00 57.28 93 LEU A N 1
ATOM 735 C CA . LEU A 1 93 ? 20.396 -4.026 2.261 1.00 57.28 93 LEU A CA 1
ATOM 736 C C . LEU A 1 93 ? 19.765 -3.440 0.979 1.00 57.28 93 LEU A C 1
ATOM 738 O O . LEU A 1 93 ? 20.487 -3.210 0.011 1.00 57.28 93 LEU A O 1
ATOM 742 N N . CYS A 1 94 ? 18.437 -3.277 0.903 1.00 53.81 94 CYS A N 1
ATOM 743 C CA . CYS A 1 94 ? 17.782 -2.811 -0.327 1.00 53.81 94 CYS A CA 1
ATOM 744 C C . CYS A 1 94 ? 17.488 -1.303 -0.312 1.00 53.81 94 CYS A C 1
ATOM 746 O O . CYS A 1 94 ? 17.155 -0.729 0.721 1.00 53.81 94 CYS A O 1
ATOM 748 N N . SER A 1 95 ? 17.520 -0.681 -1.493 1.00 56.41 95 SER A N 1
ATOM 749 C CA . SER A 1 95 ? 17.280 0.755 -1.714 1.00 56.41 95 SER A CA 1
ATOM 750 C C . SER A 1 95 ? 15.840 1.229 -1.460 1.00 56.41 95 SER A C 1
ATOM 752 O O . SER A 1 95 ? 15.513 2.369 -1.772 1.00 56.41 95 SER A O 1
ATOM 754 N N . MET A 1 96 ? 14.972 0.355 -0.943 1.00 58.62 96 MET A N 1
ATOM 755 C CA . MET A 1 96 ? 13.581 0.652 -0.578 1.00 58.62 96 MET A CA 1
ATOM 756 C C . MET A 1 96 ? 13.380 0.719 0.947 1.00 58.62 96 MET A C 1
ATOM 758 O O . MET A 1 96 ? 12.249 0.870 1.405 1.00 58.62 96 MET A O 1
ATOM 762 N N . ALA A 1 97 ? 14.445 0.555 1.741 1.00 57.47 97 ALA A N 1
ATOM 763 C CA . ALA A 1 97 ? 14.389 0.757 3.185 1.00 57.47 97 ALA A CA 1
ATOM 764 C C . ALA A 1 97 ? 14.113 2.241 3.514 1.00 57.47 97 ALA A C 1
ATOM 766 O O . ALA A 1 97 ? 14.656 3.114 2.834 1.00 57.47 97 ALA A O 1
ATOM 767 N N . PRO A 1 98 ? 13.293 2.551 4.536 1.00 55.47 98 PRO A N 1
ATOM 768 C CA . PRO A 1 98 ? 13.188 3.909 5.058 1.00 55.47 98 PRO A CA 1
ATOM 769 C C . PRO A 1 98 ? 14.521 4.352 5.674 1.00 55.47 98 PRO A C 1
ATOM 771 O O . PRO A 1 98 ? 15.170 3.553 6.353 1.00 55.47 98 PRO A O 1
ATOM 774 N N . ASN A 1 99 ? 14.880 5.619 5.451 1.00 48.22 99 ASN A N 1
ATOM 775 C CA . ASN A 1 99 ? 15.899 6.334 6.230 1.00 48.22 99 ASN A CA 1
ATOM 776 C C . ASN A 1 99 ? 15.291 6.868 7.536 1.00 48.22 99 ASN A C 1
ATOM 778 O O . ASN A 1 99 ? 14.084 7.205 7.503 1.00 48.22 99 ASN A O 1
#

InterPro domains:
  IPR045363 Ceramide kinase, C-terminal domain [PF19280] (13-98)

Radius of gyration: 17.29 Å; chains: 1; bounding box: 34×28×47 Å

Secondary structure (DSSP, 8-state):
---SSS------EEEEEEHHHHHHHHHHHTTTS-HHHHHHHHHHHHHTT--PEEEEEEE----SSSS-S---PPPEEEEEEESEEEEEE--TTSTTS--

Foldseek 3Di:
DDDDPNDPPVDKDKDKDALVNQLVVQLVVVVVDDNVVSNVVSNVVSVVVQFWDWDKDKDFDDDDPDDDDDSPGDIDIDTDTHNMDMDIDDDPPDPPDDD